Protein AF-A0A1E3ARM6-F1 (afdb_monomer_lite)

Sequence (115 aa):
MEEREAFWKAIEKLVRDSNIVIDRPKGTAHPRFPDFIYKIDYGYLENTSSMDQGGIDVWVGTDSRKQIDAIMCIVDLMKRDSEIKILIGCTEEEKEIVCQTHNETEYMKGILIRR

pLDDT: mean 96.45, std 3.4, range [69.88, 98.69]

Organism: NCBI:txid1432052

Foldseek 3Di:
DVVVVVVQVVVVVQQVVFDWDFPQQAQAADPVGRVDGRNFTKTFTPPDQWPVRDGAIETEADAPVQDFFKKKWKQFQVVRDIHIYTYTRHDPVRLVVVQCVQPVDPGMHIDIDGD

Radius of gyration: 13.74 Å; chains: 1; bounding box: 34×33×34 Å

Secondary structure (DSSP, 8-state):
-HHHHHHHHHHHHHHHTS-EEEEE-TTPEETTEEEEE-SSEEEEETT---TTSSPEEEEE-S-TT----EEEEEEETTTTEEEEEEEES--HHHHHHHHHHTTSSSSEEEEEEE-

InterPro domains:
  IPR036649 Inorganic pyrophosphatase superfamily [SSF50324] (17-65)

Structure (mmCIF, N/CA/C/O backbone):
data_AF-A0A1E3ARM6-F1
#
_entry.id   AF-A0A1E3ARM6-F1
#
loop_
_atom_site.group_PDB
_atom_site.id
_atom_site.type_symbol
_atom_site.label_atom_id
_atom_site.label_alt_id
_atom_site.label_comp_id
_atom_site.label_asym_id
_atom_site.label_entity_id
_atom_site.label_seq_id
_atom_site.pdbx_PDB_ins_code
_atom_site.Cartn_x
_atom_site.Cartn_y
_atom_site.Cartn_z
_atom_site.occupancy
_atom_site.B_iso_or_equiv
_atom_site.auth_seq_id
_atom_site.auth_comp_id
_atom_site.auth_asym_id
_atom_site.auth_atom_id
_atom_site.pdbx_PDB_model_num
ATOM 1 N N . MET A 1 1 ? 0.844 17.095 16.887 1.00 69.88 1 MET A N 1
ATOM 2 C CA . MET A 1 1 ? -0.049 15.981 17.302 1.00 69.88 1 MET A CA 1
ATOM 3 C C . MET A 1 1 ? -1.407 16.085 16.629 1.00 69.88 1 MET A C 1
ATOM 5 O O . MET A 1 1 ? -1.847 15.094 16.069 1.00 69.88 1 MET A O 1
ATOM 9 N N . GLU A 1 2 ? -2.030 17.264 16.625 1.00 90.19 2 GLU A N 1
ATOM 10 C CA . GLU A 1 2 ? -3.306 17.506 15.936 1.00 90.19 2 GLU A CA 1
ATOM 11 C C . GLU A 1 2 ? -3.237 17.250 14.420 1.00 90.19 2 GLU A C 1
ATOM 13 O O . GLU A 1 2 ? -4.078 16.539 13.885 1.00 90.19 2 GLU A O 1
ATOM 18 N N . GLU A 1 3 ? -2.177 17.711 13.750 1.00 94.12 3 GLU A N 1
ATOM 19 C CA . GLU A 1 3 ? -1.969 17.504 12.305 1.00 94.12 3 GLU A CA 1
ATOM 20 C C . GLU A 1 3 ? -1.853 16.022 11.922 1.00 94.12 3 GLU A C 1
ATOM 22 O O . GLU A 1 3 ? -2.433 15.593 10.928 1.00 94.12 3 GLU A O 1
ATOM 27 N N . ARG A 1 4 ? -1.148 15.216 12.735 1.00 95.56 4 ARG A N 1
ATOM 28 C CA . ARG A 1 4 ? -1.017 13.766 12.508 1.00 95.56 4 ARG A CA 1
ATOM 29 C C . ARG A 1 4 ? -2.378 13.086 12.596 1.00 95.56 4 ARG A C 1
ATOM 31 O O . ARG A 1 4 ? -2.725 12.288 11.737 1.00 95.56 4 ARG A O 1
ATOM 38 N N . GLU A 1 5 ? -3.159 13.419 13.616 1.00 96.19 5 GLU A N 1
ATOM 39 C CA . GLU A 1 5 ? -4.499 12.861 13.785 1.00 96.19 5 GLU A CA 1
ATOM 40 C C . GLU A 1 5 ? -5.454 13.311 12.667 1.00 96.19 5 GLU A C 1
ATOM 42 O O . GLU A 1 5 ? -6.231 12.506 12.156 1.00 96.19 5 GLU A O 1
ATOM 47 N N . ALA A 1 6 ? -5.373 14.575 12.241 1.00 97.94 6 ALA A N 1
ATOM 48 C CA . ALA A 1 6 ? -6.142 15.090 11.112 1.00 97.94 6 ALA A CA 1
ATOM 49 C C . ALA A 1 6 ? -5.788 14.376 9.795 1.00 97.94 6 ALA A C 1
ATOM 51 O O . ALA A 1 6 ? -6.690 14.039 9.029 1.00 97.94 6 ALA A O 1
ATOM 52 N N . PHE A 1 7 ? -4.503 14.088 9.563 1.00 97.50 7 PHE A N 1
ATOM 53 C CA . PHE A 1 7 ? -4.032 13.323 8.407 1.00 97.50 7 PHE A CA 1
ATOM 54 C C . PHE A 1 7 ? -4.654 11.921 8.355 1.00 97.50 7 PHE A C 1
ATOM 56 O O . PHE A 1 7 ? -5.261 11.554 7.349 1.00 97.50 7 PHE A O 1
ATOM 63 N N . TRP A 1 8 ? -4.588 11.158 9.451 1.00 97.81 8 TRP A N 1
ATOM 64 C CA . TRP A 1 8 ? -5.170 9.811 9.489 1.00 97.81 8 TRP A CA 1
ATOM 65 C C . TRP A 1 8 ? -6.691 9.825 9.339 1.00 97.81 8 TRP A C 1
ATOM 67 O O . TRP A 1 8 ? -7.229 9.034 8.568 1.00 97.81 8 TRP A O 1
ATOM 77 N N . LYS A 1 9 ? -7.387 10.779 9.970 1.00 97.69 9 LYS A N 1
ATOM 78 C CA . LYS A 1 9 ? -8.836 10.965 9.773 1.00 97.69 9 LYS A CA 1
ATOM 79 C C . LYS A 1 9 ? -9.202 11.278 8.321 1.00 97.69 9 LYS A C 1
ATOM 81 O O . LYS A 1 9 ? -10.262 10.855 7.857 1.00 97.69 9 LYS A O 1
ATOM 86 N N . ALA A 1 10 ? -8.358 12.020 7.603 1.00 98.06 10 ALA A N 1
ATOM 87 C CA . ALA A 1 10 ? -8.571 12.300 6.187 1.00 98.06 10 ALA A CA 1
ATOM 88 C C . ALA A 1 10 ? -8.437 11.028 5.334 1.00 98.06 10 ALA A C 1
ATOM 90 O O . ALA A 1 10 ? -9.300 10.784 4.494 1.00 98.06 10 ALA A O 1
ATOM 91 N N . ILE A 1 11 ? -7.428 10.186 5.596 1.00 97.94 11 ILE A N 1
ATOM 92 C CA . ILE A 1 11 ? -7.273 8.882 4.927 1.00 97.94 11 ILE A CA 1
ATOM 93 C C . ILE A 1 11 ? -8.468 7.972 5.226 1.00 97.94 11 ILE A C 1
ATOM 95 O O . ILE A 1 11 ? -9.055 7.405 4.307 1.00 97.94 11 ILE A O 1
ATOM 99 N N . GLU A 1 12 ? -8.867 7.856 6.494 1.00 97.94 12 GLU A N 1
ATOM 100 C CA . GLU A 1 12 ? -10.023 7.047 6.898 1.00 97.94 12 GLU A CA 1
ATOM 101 C C . GLU A 1 12 ? -11.302 7.500 6.188 1.00 97.94 12 GLU A C 1
ATOM 103 O O . GLU A 1 12 ? -12.066 6.672 5.692 1.00 97.94 12 GLU A O 1
ATOM 108 N N . LYS A 1 13 ? -11.5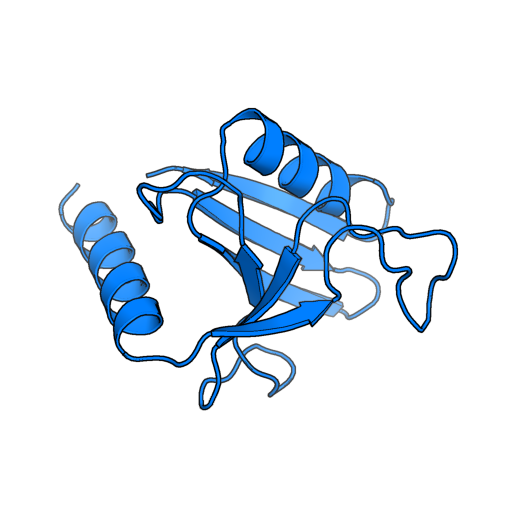35 8.818 6.107 1.00 98.06 13 LYS A N 1
ATOM 109 C CA . LYS A 1 13 ? -12.672 9.376 5.371 1.00 98.06 13 LYS A CA 1
ATOM 110 C C . LYS A 1 13 ? -12.587 9.052 3.881 1.00 98.06 13 LYS A C 1
ATOM 112 O O . LYS A 1 13 ? -13.597 8.648 3.319 1.00 98.06 13 LYS A O 1
ATOM 117 N N . LEU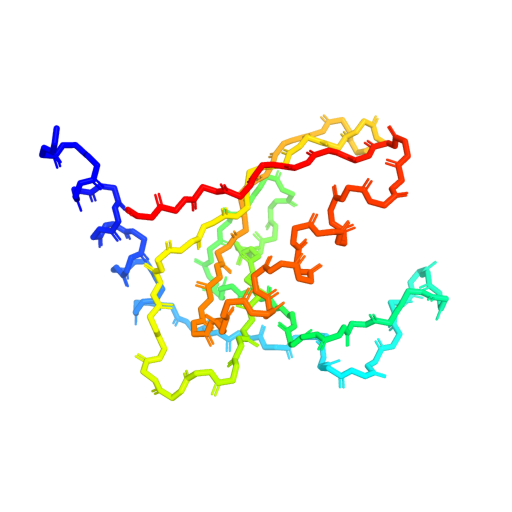 A 1 14 ? -11.416 9.209 3.267 1.00 98.06 14 LEU A N 1
ATOM 118 C CA . LEU A 1 14 ? -11.210 8.924 1.849 1.00 98.06 14 LEU A CA 1
ATOM 119 C C . LEU A 1 14 ? -11.516 7.459 1.520 1.00 98.06 14 LEU A C 1
ATOM 121 O O . LEU A 1 14 ? -12.275 7.195 0.595 1.00 98.06 14 LEU A O 1
ATOM 125 N N . VAL A 1 15 ? -10.986 6.517 2.306 1.00 97.94 15 VAL A N 1
ATOM 126 C CA . VAL A 1 15 ? -11.242 5.080 2.118 1.00 97.94 15 VAL A CA 1
ATOM 127 C C . VAL A 1 15 ? -12.713 4.746 2.354 1.00 97.94 15 VAL A C 1
ATOM 129 O O . VAL A 1 15 ? -13.303 4.033 1.552 1.00 97.94 15 VAL A O 1
ATOM 132 N N . ARG A 1 16 ? -13.327 5.272 3.423 1.00 97.31 16 ARG A N 1
ATOM 133 C CA . ARG A 1 16 ? -14.744 5.021 3.734 1.00 97.31 16 ARG A CA 1
ATOM 134 C C . ARG A 1 16 ? -15.684 5.512 2.634 1.00 97.31 16 ARG A C 1
ATOM 136 O O . ARG A 1 16 ? -16.712 4.888 2.398 1.00 97.31 16 ARG A O 1
ATOM 143 N N . ASP A 1 17 ? -15.350 6.635 2.009 1.00 97.69 17 ASP A N 1
ATOM 144 C CA . ASP A 1 17 ? -16.181 7.264 0.986 1.00 97.69 17 ASP A CA 1
ATOM 145 C C . ASP A 1 17 ? -15.869 6.722 -0.433 1.00 97.69 17 ASP A C 1
ATOM 147 O O . ASP A 1 17 ? -16.432 7.216 -1.409 1.00 97.69 17 ASP A O 1
ATOM 151 N N . SER A 1 18 ? -15.000 5.708 -0.554 1.00 97.88 18 SER A N 1
ATOM 152 C CA . SER A 1 18 ? -14.583 5.097 -1.825 1.00 97.88 18 SER A CA 1
ATOM 153 C C . SER A 1 18 ? -14.969 3.617 -1.912 1.00 97.88 18 SER A C 1
ATOM 155 O O . SER A 1 18 ? -15.011 2.908 -0.907 1.00 97.88 18 SER A O 1
ATOM 157 N N . ASN A 1 19 ? -15.171 3.113 -3.133 1.00 98.00 19 ASN A N 1
ATOM 158 C CA . ASN A 1 19 ? -15.244 1.671 -3.373 1.00 98.00 19 ASN A CA 1
ATOM 159 C C . ASN A 1 19 ? -13.827 1.096 -3.468 1.00 98.00 19 ASN A C 1
ATOM 161 O O . ASN A 1 19 ? -12.993 1.619 -4.206 1.00 98.00 19 ASN A O 1
ATOM 165 N N . ILE A 1 20 ? -13.564 -0.001 -2.760 1.00 98.19 20 ILE A N 1
ATOM 166 C CA . ILE A 1 20 ? -12.298 -0.735 -2.859 1.00 98.19 20 ILE A CA 1
ATOM 167 C C . ILE A 1 20 ? -12.437 -1.795 -3.953 1.00 98.19 20 ILE A C 1
ATOM 169 O O . ILE A 1 20 ? -13.291 -2.677 -3.852 1.00 98.19 20 ILE A O 1
ATOM 173 N N . VAL A 1 21 ? -11.577 -1.738 -4.968 1.00 98.44 21 VAL A N 1
ATOM 174 C CA . VAL A 1 21 ? -11.527 -2.723 -6.055 1.00 98.44 21 VAL A CA 1
ATOM 175 C C . VAL A 1 21 ? -10.243 -3.532 -5.929 1.00 98.44 21 VAL A C 1
ATOM 177 O O . VAL A 1 21 ? -9.157 -2.974 -6.040 1.00 98.44 21 VAL A O 1
ATOM 180 N N . ILE A 1 22 ? -10.360 -4.846 -5.714 1.00 98.44 22 ILE A N 1
ATOM 181 C CA . ILE A 1 22 ? -9.218 -5.772 -5.720 1.00 98.44 22 ILE A CA 1
ATOM 182 C C . ILE A 1 22 ? -9.000 -6.268 -7.146 1.00 98.44 22 ILE A C 1
ATOM 184 O O . ILE A 1 22 ? -9.792 -7.063 -7.652 1.00 98.44 22 ILE A O 1
ATOM 188 N N . ASP A 1 23 ? -7.930 -5.818 -7.795 1.00 96.00 23 ASP A N 1
ATOM 189 C CA . ASP A 1 23 ? -7.592 -6.225 -9.162 1.00 96.00 23 ASP A CA 1
ATOM 190 C C . ASP A 1 23 ? -6.408 -7.205 -9.217 1.00 96.00 23 ASP A C 1
ATOM 192 O O . ASP A 1 23 ? -6.174 -7.846 -10.248 1.00 96.00 23 ASP A O 1
ATOM 196 N N . ARG A 1 24 ? -5.684 -7.374 -8.106 1.00 97.94 24 ARG A N 1
ATOM 197 C CA . ARG A 1 24 ? -4.596 -8.344 -7.939 1.00 97.94 24 ARG A CA 1
ATOM 198 C C . ARG A 1 24 ? -4.816 -9.148 -6.654 1.00 97.94 24 ARG A C 1
ATOM 200 O O . ARG A 1 24 ? -4.265 -8.815 -5.603 1.00 97.94 24 ARG A O 1
ATOM 207 N N . PRO A 1 25 ? -5.640 -10.209 -6.718 1.00 98.25 25 PRO A N 1
ATOM 208 C CA . PRO A 1 25 ? -5.877 -11.075 -5.573 1.00 98.25 25 PRO A CA 1
ATOM 209 C C . PRO A 1 25 ? -4.593 -11.742 -5.074 1.00 98.25 25 PRO A C 1
ATOM 211 O O . PRO A 1 25 ? -3.686 -12.064 -5.851 1.00 98.25 25 PRO A O 1
ATOM 214 N N . LYS A 1 26 ? -4.544 -12.025 -3.777 1.00 98.31 26 LYS A N 1
ATOM 215 C CA . LYS A 1 26 ? -3.475 -12.782 -3.135 1.00 98.31 26 LYS A CA 1
ATOM 216 C C . LYS A 1 26 ? -3.253 -14.119 -3.846 1.00 98.31 26 LYS A C 1
ATOM 218 O O . LYS A 1 26 ? -4.186 -14.867 -4.129 1.00 98.31 26 LYS A O 1
ATOM 223 N N . GLY A 1 27 ? -1.988 -14.433 -4.097 1.00 98.00 27 GLY A N 1
ATOM 224 C CA . GLY A 1 27 ? -1.542 -15.632 -4.802 1.00 98.00 27 GLY A CA 1
ATOM 225 C C . GLY A 1 27 ? -1.505 -15.493 -6.323 1.00 98.00 27 GLY A C 1
ATOM 226 O O . GLY A 1 27 ? -1.055 -16.422 -6.990 1.00 98.00 27 GLY A O 1
ATOM 227 N N . THR A 1 28 ? -1.935 -14.360 -6.886 1.00 98.25 28 THR A N 1
ATOM 228 C CA . THR A 1 28 ?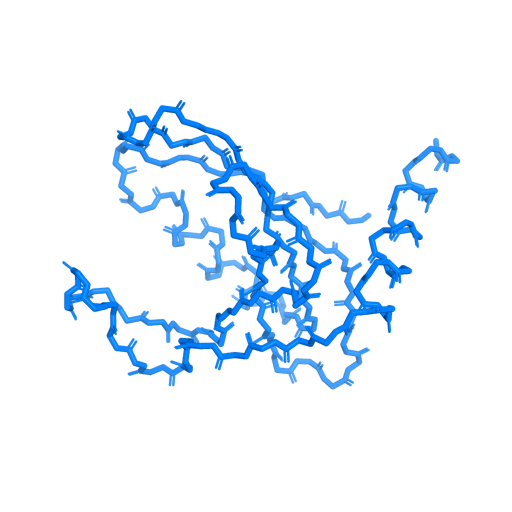 -1.825 -14.109 -8.329 1.00 98.25 28 THR A CA 1
ATOM 229 C C . THR A 1 28 ? -0.470 -13.508 -8.701 1.00 98.25 28 THR A C 1
ATOM 231 O O . THR A 1 28 ? 0.175 -12.830 -7.898 1.00 98.25 28 THR A O 1
ATOM 234 N N . ALA A 1 29 ? -0.024 -13.785 -9.926 1.00 97.62 29 ALA A N 1
ATOM 235 C CA . ALA A 1 29 ? 1.206 -13.233 -10.479 1.00 97.62 29 ALA A CA 1
ATOM 236 C C . ALA A 1 29 ? 0.974 -11.843 -11.088 1.00 97.62 29 ALA A C 1
ATOM 238 O O . ALA A 1 29 ? -0.091 -11.569 -11.650 1.00 97.62 29 ALA A O 1
ATOM 239 N N . HIS A 1 30 ? 1.983 -10.974 -11.036 1.00 95.44 30 HIS A N 1
ATOM 240 C CA . HIS A 1 30 ? 1.920 -9.681 -11.706 1.00 95.44 30 HIS A CA 1
ATOM 241 C C . HIS A 1 30 ? 1.902 -9.865 -13.236 1.00 95.44 30 HIS A C 1
ATOM 243 O O . HIS A 1 30 ? 2.772 -10.546 -13.782 1.00 95.44 30 HIS A O 1
ATOM 249 N N . PRO A 1 31 ? 0.994 -9.199 -13.978 1.00 92.81 31 PRO A N 1
ATOM 250 C CA . PRO A 1 31 ? 0.799 -9.442 -15.414 1.00 92.81 31 PRO A CA 1
ATOM 251 C C . PRO A 1 31 ? 2.044 -9.159 -16.269 1.00 92.81 31 PRO A C 1
ATOM 253 O O . PRO A 1 31 ? 2.240 -9.774 -17.311 1.00 92.81 31 PRO A O 1
ATOM 256 N N . ARG A 1 32 ? 2.895 -8.224 -15.829 1.00 91.56 32 ARG A N 1
ATOM 257 C CA . ARG A 1 32 ? 4.173 -7.886 -16.489 1.00 91.56 32 ARG A CA 1
ATOM 258 C C . ARG A 1 32 ? 5.404 -8.543 -15.862 1.00 91.56 32 ARG A C 1
ATOM 260 O O . ARG A 1 32 ? 6.459 -8.525 -16.483 1.00 91.56 32 ARG A O 1
ATOM 267 N N . PHE A 1 33 ? 5.281 -9.078 -14.647 1.00 90.44 33 PHE A N 1
ATOM 268 C CA . PHE A 1 33 ? 6.396 -9.635 -13.874 1.00 90.44 33 PHE A CA 1
ATOM 269 C C . PHE A 1 33 ? 5.941 -10.968 -13.264 1.00 90.44 33 PHE A C 1
ATOM 271 O O . PHE A 1 33 ? 5.581 -11.002 -12.092 1.00 90.44 33 PHE A O 1
ATOM 278 N N . PRO A 1 34 ? 5.893 -12.057 -14.049 1.00 93.38 34 PRO A N 1
ATOM 279 C CA . PRO A 1 34 ? 5.270 -13.311 -13.616 1.00 93.38 34 PRO A CA 1
ATOM 280 C C . PRO A 1 34 ? 5.884 -13.933 -12.353 1.00 93.38 34 PRO A C 1
ATOM 282 O O . PRO A 1 34 ? 5.191 -14.638 -11.627 1.00 93.38 34 PRO A O 1
ATOM 285 N N . ASP A 1 35 ? 7.156 -13.639 -12.071 1.00 94.44 35 ASP A N 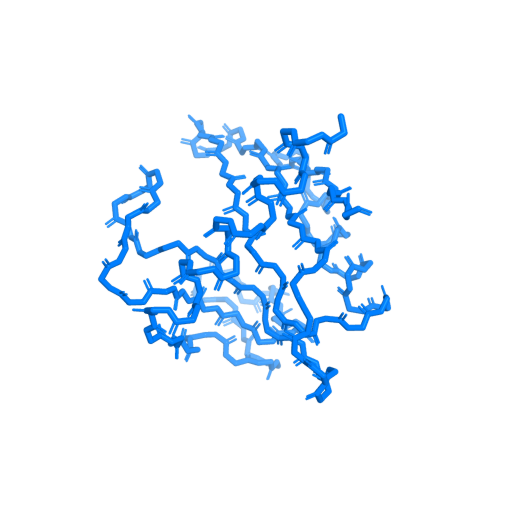1
ATOM 286 C CA . ASP A 1 35 ? 7.853 -14.105 -10.866 1.00 94.44 35 ASP A CA 1
ATOM 287 C C . ASP A 1 35 ? 7.428 -13.348 -9.595 1.00 94.44 35 ASP A C 1
ATOM 289 O O . ASP A 1 35 ? 7.658 -13.810 -8.477 1.00 94.44 35 ASP A O 1
ATOM 293 N N . PHE A 1 36 ? 6.787 -12.186 -9.746 1.00 95.19 36 PHE A N 1
ATOM 294 C CA . PHE A 1 36 ? 6.221 -11.436 -8.635 1.00 95.19 36 PHE A CA 1
ATOM 295 C C . PHE A 1 36 ? 4.835 -11.976 -8.294 1.00 95.19 36 PHE A C 1
ATOM 297 O O . PHE A 1 36 ? 3.890 -11.828 -9.072 1.00 95.19 36 PHE A O 1
ATOM 304 N N . ILE A 1 37 ? 4.703 -12.547 -7.099 1.00 97.25 37 ILE A N 1
ATOM 305 C CA . ILE A 1 37 ? 3.434 -13.049 -6.573 1.00 97.25 37 ILE A CA 1
ATOM 306 C C . ILE A 1 37 ? 2.919 -12.105 -5.491 1.00 97.25 37 ILE A C 1
ATOM 308 O O . ILE A 1 37 ? 3.605 -11.841 -4.502 1.00 97.25 37 ILE A O 1
ATOM 312 N N . TYR A 1 38 ? 1.676 -11.652 -5.638 1.00 98.00 38 TYR A N 1
ATOM 313 C CA . TYR A 1 38 ? 1.006 -10.842 -4.627 1.00 98.00 38 TYR A CA 1
ATOM 314 C C . TYR A 1 38 ? 0.757 -11.673 -3.365 1.00 98.00 38 TYR A C 1
ATOM 316 O O . TYR A 1 38 ? -0.091 -12.562 -3.337 1.00 98.00 38 TYR A O 1
ATOM 324 N N . LYS A 1 39 ? 1.504 -11.400 -2.291 1.00 98.00 39 LYS A N 1
ATOM 325 C CA . LYS A 1 39 ? 1.354 -12.107 -1.003 1.00 98.00 39 LYS A CA 1
ATOM 326 C C . LYS A 1 39 ? 0.142 -11.627 -0.192 1.00 98.00 39 LYS A C 1
ATOM 328 O O . LYS A 1 39 ? -0.262 -12.300 0.759 1.00 98.00 39 LYS A O 1
ATOM 333 N N . ILE A 1 40 ? -0.422 -10.483 -0.571 1.00 98.50 40 ILE A N 1
ATOM 334 C CA . ILE A 1 40 ? -1.553 -9.779 0.048 1.00 98.50 40 ILE A CA 1
ATOM 335 C C . ILE A 1 40 ? -2.432 -9.251 -1.093 1.00 98.50 40 ILE A C 1
ATOM 337 O O . ILE A 1 40 ? -1.904 -8.993 -2.177 1.00 98.50 40 ILE A O 1
ATOM 341 N N . ASP A 1 41 ? -3.742 -9.118 -0.868 1.00 98.69 41 ASP A N 1
ATOM 342 C CA . ASP A 1 41 ? -4.641 -8.533 -1.865 1.00 98.69 41 ASP A CA 1
ATOM 343 C C . ASP A 1 41 ? -4.209 -7.097 -2.178 1.00 98.69 41 ASP A C 1
ATOM 345 O O . ASP A 1 41 ? -3.965 -6.289 -1.276 1.00 98.69 41 ASP A O 1
ATOM 349 N N . TYR A 1 42 ? -4.125 -6.788 -3.465 1.00 98.56 42 TYR A N 1
ATOM 350 C CA . TYR A 1 42 ? -3.762 -5.473 -3.963 1.00 98.56 42 TYR A CA 1
ATOM 351 C C . TYR A 1 42 ? -4.836 -4.948 -4.908 1.00 98.56 42 TYR A C 1
ATOM 353 O O . TYR A 1 42 ? -5.483 -5.705 -5.641 1.00 98.56 42 TYR A O 1
ATOM 361 N N . GLY A 1 43 ? -5.042 -3.640 -4.853 1.00 98.19 43 GLY A N 1
ATOM 362 C CA . GLY A 1 43 ? -6.097 -2.979 -5.590 1.00 98.19 43 GLY A CA 1
ATOM 363 C C . GLY A 1 43 ? -6.009 -1.469 -5.490 1.00 98.19 43 GLY A C 1
ATOM 364 O O . GLY A 1 43 ? -4.961 -0.917 -5.162 1.00 98.19 43 GLY A O 1
ATOM 365 N N . TYR A 1 44 ? -7.137 -0.806 -5.724 1.00 98.56 44 TYR A N 1
ATOM 366 C CA . TYR A 1 44 ? -7.228 0.650 -5.705 1.00 98.56 44 TYR A CA 1
ATOM 367 C C . TYR A 1 44 ? -8.586 1.147 -5.192 1.00 98.56 44 TYR A C 1
ATOM 369 O O . TYR A 1 44 ? -9.568 0.400 -5.123 1.00 98.56 44 TYR A O 1
ATOM 377 N N . LEU A 1 45 ? -8.642 2.432 -4.836 1.00 98.50 45 LEU A N 1
ATOM 378 C CA . LEU A 1 45 ? -9.883 3.152 -4.546 1.00 98.50 45 LEU A CA 1
ATOM 379 C C . LEU A 1 45 ? -10.500 3.691 -5.846 1.00 98.50 45 LEU A C 1
ATOM 381 O O . LEU A 1 45 ? -9.896 4.509 -6.544 1.00 98.50 45 LEU A O 1
ATOM 385 N N . GLU A 1 46 ? -11.710 3.254 -6.184 1.00 97.62 46 GLU A N 1
ATOM 386 C CA . GLU A 1 46 ? -12.434 3.712 -7.374 1.00 97.62 46 GLU A CA 1
ATOM 387 C C . GLU A 1 46 ? -12.797 5.205 -7.278 1.00 97.62 46 GLU A C 1
ATOM 389 O O . GLU A 1 46 ? -13.091 5.710 -6.197 1.00 97.62 46 GLU A O 1
ATOM 394 N N . ASN A 1 47 ? -12.821 5.910 -8.417 1.00 95.69 47 ASN A N 1
ATOM 395 C CA . ASN A 1 47 ? -13.111 7.351 -8.506 1.00 95.69 47 ASN A CA 1
ATOM 396 C C . ASN A 1 47 ? -12.143 8.249 -7.710 1.00 95.69 47 ASN A C 1
ATOM 398 O O . ASN A 1 47 ? -12.503 9.349 -7.289 1.00 95.69 47 ASN A O 1
ATOM 402 N N . THR A 1 48 ? -10.901 7.800 -7.534 1.00 97.31 48 THR A N 1
ATOM 403 C CA . THR A 1 48 ? -9.795 8.599 -6.992 1.00 97.31 48 THR A CA 1
ATOM 404 C C . THR A 1 48 ? -8.678 8.734 -8.032 1.00 97.31 48 THR A C 1
ATOM 406 O O . THR A 1 48 ? -8.748 8.111 -9.090 1.00 97.31 48 THR A O 1
ATOM 409 N N . SER A 1 49 ? -7.668 9.563 -7.754 1.00 95.56 49 SER A N 1
ATOM 410 C CA . SER A 1 49 ? -6.497 9.728 -8.623 1.00 95.56 49 SER A CA 1
ATOM 411 C C . SER A 1 49 ? -5.208 9.633 -7.809 1.00 95.56 49 SER A C 1
ATOM 413 O O . SER A 1 49 ? -5.041 10.378 -6.842 1.00 95.56 49 SER A O 1
ATOM 415 N N . SER A 1 50 ? -4.293 8.766 -8.236 1.00 93.12 50 SER A N 1
ATOM 416 C CA . SER A 1 50 ? -2.883 8.735 -7.848 1.00 93.12 50 SER A CA 1
ATOM 417 C C . SER A 1 50 ? -2.033 9.503 -8.873 1.00 93.12 50 SER A C 1
ATOM 419 O O . SER A 1 50 ? -2.559 10.174 -9.770 1.00 93.12 50 SER A O 1
ATOM 421 N N . MET A 1 51 ? -0.709 9.435 -8.730 1.00 89.38 51 MET A N 1
ATOM 422 C CA . MET A 1 51 ? 0.258 10.137 -9.578 1.00 89.38 51 MET A CA 1
ATOM 423 C C . MET A 1 51 ? 0.216 9.687 -11.046 1.00 89.38 51 MET A C 1
ATOM 425 O O . MET A 1 51 ? 0.481 10.486 -11.944 1.00 89.38 51 MET A O 1
ATOM 429 N N . ASP A 1 52 ? -0.160 8.435 -11.295 1.00 88.06 52 ASP A N 1
ATOM 430 C CA . ASP A 1 52 ? -0.285 7.841 -12.628 1.00 88.06 52 ASP A CA 1
ATOM 431 C C . ASP A 1 52 ? -1.667 8.058 -13.278 1.00 88.06 52 ASP A C 1
ATOM 433 O O . ASP A 1 52 ? -1.931 7.514 -14.350 1.00 88.06 52 ASP A O 1
ATOM 437 N N . GLN A 1 53 ? -2.529 8.878 -12.660 1.00 91.19 53 GLN A N 1
ATOM 438 C CA . GLN A 1 53 ? -3.938 9.098 -13.031 1.00 91.19 53 GLN A CA 1
ATOM 439 C C . GLN A 1 53 ? -4.852 7.871 -12.829 1.00 91.19 53 GLN A C 1
ATOM 441 O O . GLN A 1 53 ? -6.036 7.938 -13.161 1.00 91.19 53 GLN A O 1
ATOM 446 N N . GLY A 1 54 ? -4.334 6.768 -12.278 1.00 93.19 54 GLY A N 1
ATOM 447 C CA . GLY A 1 54 ? -5.113 5.625 -11.804 1.00 93.19 54 GLY A CA 1
ATOM 448 C C . GLY A 1 54 ? -5.722 5.876 -10.423 1.00 93.19 54 GLY A C 1
ATOM 449 O O . GLY A 1 54 ? -5.533 6.937 -9.837 1.00 93.19 54 GLY A O 1
ATOM 450 N N . GLY A 1 55 ? -6.467 4.910 -9.882 1.00 97.06 55 GLY A N 1
ATOM 451 C CA . GLY A 1 55 ? -6.979 5.005 -8.510 1.00 97.06 55 GLY A CA 1
ATOM 452 C C . GLY A 1 55 ? -5.857 4.941 -7.469 1.00 97.06 55 GLY A C 1
ATOM 453 O O . GLY A 1 55 ? -4.798 4.382 -7.726 1.00 97.06 55 GLY A O 1
ATOM 454 N N . ILE A 1 56 ? -6.090 5.491 -6.275 1.00 98.12 56 ILE A N 1
ATOM 455 C CA . ILE A 1 56 ? -5.134 5.412 -5.163 1.00 98.12 56 ILE A CA 1
ATOM 456 C C . ILE A 1 56 ? -4.962 3.953 -4.753 1.00 98.12 56 ILE A C 1
ATOM 458 O O . ILE A 1 56 ? -5.930 3.292 -4.373 1.00 98.12 56 ILE A O 1
ATOM 462 N N . ASP A 1 57 ? -3.723 3.484 -4.806 1.00 98.25 57 ASP A N 1
ATOM 463 C CA . ASP A 1 57 ? -3.362 2.102 -4.536 1.00 98.25 57 ASP A CA 1
ATOM 464 C C . ASP A 1 57 ? -3.544 1.705 -3.068 1.00 98.25 57 ASP A C 1
ATOM 466 O O . ASP A 1 57 ? -3.214 2.448 -2.131 1.00 98.25 57 ASP A O 1
ATOM 470 N N . VAL A 1 58 ? -4.012 0.473 -2.869 1.00 98.62 58 VAL A N 1
ATOM 471 C CA . VAL A 1 58 ? -4.243 -0.110 -1.550 1.00 98.62 58 VAL A CA 1
ATOM 472 C C . VAL A 1 58 ? -3.717 -1.539 -1.447 1.00 98.62 58 VAL A C 1
ATOM 474 O O . VAL A 1 58 ? -3.829 -2.342 -2.373 1.00 98.62 58 VAL A O 1
ATOM 477 N N . TRP A 1 59 ? -3.199 -1.870 -0.268 1.00 98.69 59 TRP A N 1
ATOM 478 C CA . TRP A 1 59 ? -2.995 -3.244 0.184 1.00 98.69 59 TRP A CA 1
ATOM 479 C C . TRP A 1 59 ? -4.098 -3.593 1.175 1.00 98.69 59 TRP A C 1
ATOM 481 O O . TRP A 1 59 ? -4.316 -2.853 2.137 1.00 98.69 59 TRP A O 1
ATOM 491 N N . VAL A 1 60 ? -4.788 -4.710 0.961 1.00 98.62 60 VAL A N 1
ATOM 492 C CA . VAL A 1 60 ? -5.905 -5.135 1.810 1.00 98.62 60 VAL A CA 1
ATOM 493 C C . VAL A 1 60 ? -5.532 -6.411 2.545 1.00 98.62 60 VAL A C 1
ATOM 495 O O . VAL A 1 60 ? -5.380 -7.476 1.953 1.00 98.62 60 VAL A O 1
ATOM 498 N N . GLY A 1 61 ? -5.376 -6.290 3.858 1.00 98.25 61 GLY A N 1
ATOM 499 C CA . GLY A 1 61 ? -4.993 -7.397 4.717 1.00 98.25 61 GLY A CA 1
ATOM 500 C C . GLY A 1 61 ? -6.166 -8.136 5.348 1.00 98.25 61 GLY A C 1
ATOM 501 O O . GLY A 1 61 ? -7.355 -7.866 5.101 1.00 98.25 61 GLY A O 1
ATOM 502 N N . THR A 1 62 ? -5.803 -9.094 6.192 1.00 97.81 62 THR A N 1
ATOM 503 C CA . THR A 1 62 ? -6.726 -10.072 6.774 1.00 97.81 62 THR A CA 1
ATOM 504 C C . THR A 1 62 ? -7.288 -9.681 8.143 1.00 97.81 62 THR A C 1
ATOM 506 O O . THR A 1 62 ? -8.209 -10.345 8.620 1.00 97.81 62 THR A O 1
ATOM 509 N N . ASP A 1 63 ? -6.828 -8.588 8.763 1.00 97.25 63 ASP A N 1
ATOM 510 C CA . ASP A 1 63 ? -7.375 -8.109 10.037 1.00 97.25 63 ASP A CA 1
ATOM 511 C C . ASP A 1 63 ? -8.838 -7.666 9.867 1.00 97.25 63 ASP A C 1
ATOM 513 O O . ASP A 1 63 ? -9.164 -6.709 9.152 1.00 97.25 63 ASP A O 1
ATOM 517 N N . SER A 1 64 ? -9.740 -8.349 10.576 1.00 93.00 64 SER A N 1
ATOM 518 C CA . SER A 1 64 ? -11.182 -8.093 10.550 1.00 93.00 64 SER A CA 1
ATOM 519 C C . SER A 1 64 ? -11.564 -6.703 11.056 1.00 93.00 64 SER A C 1
ATOM 521 O O . SER A 1 64 ? -12.650 -6.222 10.745 1.00 93.00 64 SER A O 1
ATOM 523 N N . ARG A 1 65 ? -10.695 -6.042 11.832 1.00 93.56 65 ARG A N 1
ATOM 524 C CA . ARG A 1 65 ? -10.923 -4.672 12.312 1.00 93.56 65 ARG A CA 1
ATOM 525 C C . ARG A 1 65 ? -10.790 -3.634 11.198 1.00 93.56 65 ARG A C 1
ATOM 527 O O . ARG A 1 65 ? -11.241 -2.510 11.394 1.00 93.56 65 ARG A O 1
ATOM 534 N N . LYS A 1 66 ? -10.162 -3.993 10.067 1.00 91.50 66 LYS A N 1
ATOM 535 C CA . LYS A 1 66 ? -9.946 -3.122 8.897 1.00 91.50 66 LYS A CA 1
ATOM 536 C C . LYS A 1 66 ? -9.344 -1.757 9.256 1.00 91.50 66 LYS A C 1
ATOM 538 O O . LYS A 1 66 ? -9.705 -0.734 8.683 1.00 91.50 66 LYS A O 1
ATOM 543 N N . GLN A 1 67 ? -8.416 -1.753 10.216 1.00 94.06 67 GLN A N 1
ATOM 544 C CA . GLN A 1 67 ? -7.733 -0.539 10.658 1.00 94.06 67 GLN A CA 1
ATOM 545 C C . GLN A 1 67 ? -6.845 0.027 9.549 1.00 94.06 67 GLN A C 1
ATOM 547 O O . GLN A 1 67 ? -6.213 -0.727 8.811 1.00 94.06 67 GLN A O 1
ATOM 552 N N . ILE A 1 68 ? -6.794 1.355 9.464 1.00 97.31 68 ILE A N 1
ATOM 553 C CA . ILE A 1 68 ? -5.890 2.089 8.579 1.00 97.31 68 ILE A CA 1
ATOM 554 C C . ILE A 1 68 ? -4.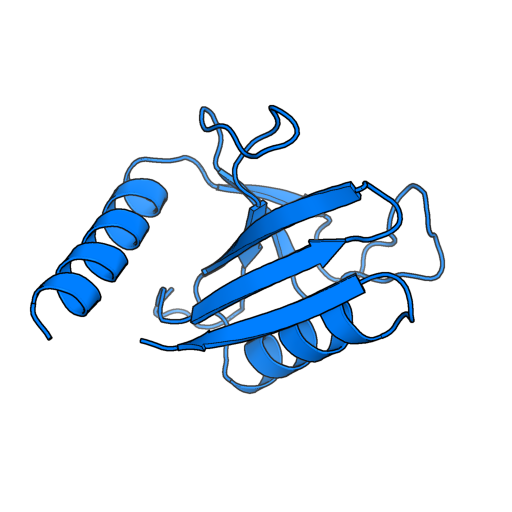906 2.835 9.473 1.00 97.31 68 ILE A C 1
ATOM 556 O O . ILE A 1 68 ? -5.136 3.968 9.894 1.00 97.31 68 ILE A O 1
ATOM 560 N N . ASP A 1 69 ? -3.837 2.144 9.842 1.00 96.38 69 ASP A N 1
ATOM 561 C CA . ASP A 1 69 ? -2.821 2.627 10.778 1.00 96.38 69 ASP A CA 1
ATOM 562 C C . ASP A 1 69 ? -1.417 2.648 10.161 1.00 96.38 69 ASP A C 1
ATOM 564 O O . ASP A 1 69 ? -0.434 2.928 10.851 1.00 96.38 69 ASP A O 1
ATOM 568 N N . ALA A 1 70 ? -1.327 2.356 8.861 1.00 98.31 70 ALA A N 1
ATOM 569 C CA . ALA A 1 70 ? -0.094 2.401 8.110 1.00 98.31 70 ALA A CA 1
ATOM 570 C C . ALA A 1 70 ? -0.314 2.827 6.653 1.00 98.31 70 ALA A C 1
ATOM 572 O O . ALA A 1 70 ? -1.326 2.510 6.025 1.00 98.31 70 ALA A O 1
ATOM 573 N N . ILE A 1 71 ? 0.684 3.515 6.107 1.00 98.62 71 ILE A N 1
ATOM 574 C CA . ILE A 1 71 ? 0.840 3.766 4.674 1.00 98.62 71 ILE A CA 1
ATOM 575 C C . ILE A 1 71 ? 2.271 3.429 4.257 1.00 98.62 71 ILE A C 1
ATOM 577 O O . ILE A 1 71 ? 3.206 3.554 5.053 1.00 98.62 71 ILE A O 1
ATOM 581 N N . MET A 1 72 ? 2.454 3.045 2.999 1.00 98.44 72 MET A N 1
ATOM 582 C CA . MET A 1 72 ? 3.769 3.046 2.362 1.00 98.44 72 MET A CA 1
ATOM 583 C C . MET A 1 72 ? 3.967 4.359 1.625 1.00 98.44 72 MET A C 1
ATOM 585 O O . MET A 1 72 ? 3.094 4.757 0.864 1.00 98.44 72 MET A O 1
ATOM 589 N N . CYS A 1 73 ? 5.113 5.003 1.818 1.00 98.06 73 CYS A N 1
ATOM 590 C CA . CYS A 1 73 ? 5.563 6.128 1.002 1.00 98.06 73 CYS A CA 1
ATOM 591 C C . CYS A 1 73 ? 6.778 5.674 0.194 1.00 98.06 73 CYS A C 1
ATOM 593 O O . CYS A 1 73 ? 7.744 5.178 0.778 1.00 98.06 73 CYS A O 1
ATOM 595 N N . ILE A 1 74 ? 6.704 5.770 -1.131 1.00 97.88 74 ILE A N 1
ATOM 596 C CA . ILE A 1 74 ? 7.605 5.090 -2.067 1.00 97.88 74 ILE A CA 1
ATOM 597 C C . ILE A 1 74 ? 8.211 6.097 -3.042 1.00 97.88 74 ILE A C 1
ATOM 599 O O . ILE A 1 74 ? 7.546 7.038 -3.470 1.00 97.88 74 ILE A O 1
ATOM 603 N N . VAL A 1 75 ? 9.465 5.855 -3.420 1.00 97.81 75 VAL A N 1
ATOM 604 C CA . VAL A 1 75 ? 10.140 6.482 -4.561 1.00 97.81 75 VAL A CA 1
ATOM 605 C C . VAL A 1 75 ? 10.533 5.382 -5.546 1.00 97.81 75 VAL A C 1
ATOM 607 O O . VAL A 1 75 ? 11.183 4.406 -5.155 1.00 97.81 75 VAL A O 1
ATOM 610 N N . ASP A 1 76 ? 10.153 5.542 -6.814 1.00 96.00 76 ASP A N 1
ATOM 611 C CA . ASP A 1 76 ? 10.454 4.604 -7.899 1.00 96.00 76 ASP A CA 1
ATOM 612 C C . ASP A 1 76 ? 11.342 5.287 -8.952 1.00 96.00 76 ASP A C 1
ATOM 614 O O . ASP A 1 76 ? 10.951 6.228 -9.650 1.00 96.00 76 ASP A O 1
ATOM 618 N N . LEU A 1 77 ? 12.579 4.807 -9.068 1.00 96.88 77 LEU A N 1
ATOM 619 C CA . LEU A 1 77 ? 13.589 5.345 -9.977 1.00 96.88 77 LEU A CA 1
ATOM 620 C C . LEU A 1 77 ? 13.343 4.954 -11.440 1.00 96.88 77 LEU A C 1
ATOM 622 O O . LEU A 1 77 ? 13.800 5.663 -12.338 1.00 96.88 77 LEU A O 1
ATOM 626 N N . MET A 1 78 ? 12.630 3.853 -11.692 1.00 92.81 78 MET A N 1
ATOM 627 C CA . MET A 1 78 ? 12.308 3.386 -13.044 1.00 92.81 78 MET A CA 1
ATOM 628 C C . MET A 1 78 ? 11.139 4.170 -13.628 1.00 92.81 78 MET A C 1
ATOM 630 O O . MET A 1 78 ? 11.204 4.604 -14.779 1.00 92.81 78 MET A O 1
ATOM 634 N N . LYS A 1 79 ? 10.089 4.391 -12.832 1.00 92.50 79 LYS A N 1
ATOM 635 C CA . LYS A 1 79 ? 8.950 5.236 -13.215 1.00 92.50 79 LYS A CA 1
ATOM 636 C C . LYS A 1 79 ? 9.261 6.729 -13.129 1.00 92.50 79 LYS A C 1
ATOM 638 O O . LYS A 1 79 ? 8.641 7.517 -13.839 1.00 92.50 79 LYS A O 1
ATOM 643 N N . ARG A 1 80 ? 10.269 7.101 -12.329 1.00 95.38 80 ARG A N 1
ATOM 644 C CA . ARG A 1 80 ? 10.643 8.489 -12.009 1.00 95.38 80 ARG A CA 1
ATOM 645 C C . ARG A 1 80 ? 9.512 9.233 -11.294 1.00 95.38 80 ARG A C 1
ATOM 647 O O . ARG A 1 80 ? 9.254 10.399 -11.594 1.00 95.38 80 ARG A O 1
ATOM 654 N N . ASP A 1 81 ? 8.861 8.554 -10.359 1.00 95.88 81 ASP A N 1
ATOM 655 C CA . ASP A 1 81 ? 7.720 9.059 -9.606 1.00 95.88 81 ASP A CA 1
ATOM 656 C C . ASP A 1 81 ? 7.828 8.729 -8.103 1.00 95.88 81 ASP A C 1
ATOM 658 O O . ASP A 1 81 ? 8.813 8.154 -7.620 1.00 95.88 81 ASP A O 1
ATOM 662 N N . SER A 1 82 ? 6.840 9.192 -7.342 1.00 95.81 82 SER A N 1
ATOM 663 C CA . SER A 1 82 ? 6.701 8.915 -5.914 1.00 95.81 82 SER A CA 1
ATOM 664 C C . SER A 1 82 ? 5.238 8.694 -5.572 1.00 95.81 82 SER A C 1
ATOM 666 O O . SER A 1 82 ? 4.379 9.411 -6.078 1.00 95.81 82 SER A O 1
ATOM 668 N N . GLU A 1 83 ? 4.942 7.774 -4.665 1.00 95.8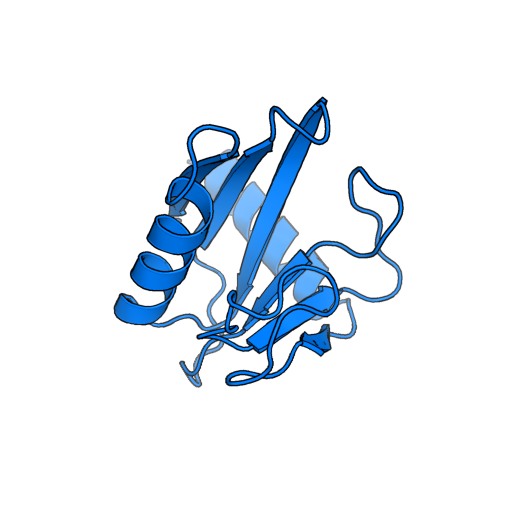1 83 GLU A N 1
ATOM 669 C CA . GLU A 1 83 ? 3.562 7.378 -4.400 1.00 95.81 83 GLU A CA 1
ATOM 670 C C . GLU A 1 83 ? 3.319 7.047 -2.928 1.00 95.81 83 GLU A C 1
ATOM 672 O O . GLU A 1 83 ? 4.222 6.598 -2.217 1.00 95.81 83 GLU A O 1
ATOM 677 N N . ILE A 1 84 ? 2.075 7.245 -2.482 1.00 96.44 84 ILE A N 1
ATOM 678 C CA . ILE A 1 84 ? 1.573 6.668 -1.237 1.00 96.44 84 ILE A CA 1
ATOM 679 C C . ILE A 1 84 ? 0.654 5.481 -1.537 1.00 96.44 84 ILE A C 1
ATOM 681 O O . ILE A 1 84 ? -0.181 5.557 -2.433 1.00 96.44 84 ILE A O 1
ATOM 685 N N . LYS A 1 85 ? 0.769 4.403 -0.759 1.00 98.19 85 LYS A N 1
ATOM 686 C CA . LYS A 1 85 ? -0.148 3.253 -0.813 1.00 98.19 85 LYS A CA 1
ATOM 687 C C . LYS A 1 85 ? -0.759 3.023 0.558 1.00 98.19 85 LYS A C 1
ATOM 689 O O . LYS A 1 85 ? -0.034 2.988 1.556 1.00 98.19 85 LYS A O 1
ATOM 694 N N . ILE A 1 86 ? -2.078 2.877 0.620 1.00 98.62 86 ILE A N 1
ATOM 695 C CA . ILE A 1 86 ? -2.809 2.751 1.888 1.00 98.62 86 ILE A CA 1
ATOM 696 C C . ILE A 1 86 ? -2.874 1.278 2.300 1.00 98.62 86 ILE A C 1
ATOM 698 O O . ILE A 1 86 ? -3.181 0.419 1.476 1.00 98.62 86 ILE A O 1
ATOM 702 N N . LEU A 1 87 ? -2.595 0.966 3.569 1.00 98.69 87 LEU A N 1
ATOM 703 C CA . LEU A 1 87 ? -2.742 -0.391 4.102 1.00 98.69 87 LEU A CA 1
ATOM 704 C C . LEU A 1 87 ? -4.053 -0.474 4.889 1.00 98.69 87 LEU A C 1
ATOM 706 O O . LEU A 1 87 ? -4.232 0.225 5.885 1.00 98.69 87 LEU A O 1
ATOM 710 N N . ILE A 1 88 ? -4.973 -1.325 4.435 1.00 98.56 88 ILE A N 1
ATOM 711 C CA . ILE A 1 88 ? -6.323 -1.466 4.990 1.00 98.56 88 ILE A CA 1
ATOM 712 C C . ILE A 1 88 ? -6.447 -2.833 5.657 1.00 98.56 88 ILE A C 1
ATOM 714 O O . ILE A 1 88 ? -6.519 -3.865 4.990 1.00 98.56 88 ILE A O 1
ATOM 718 N N . GLY A 1 89 ? -6.516 -2.849 6.987 1.00 98.06 89 GLY A N 1
ATOM 719 C CA . GLY A 1 89 ? -6.654 -4.085 7.756 1.00 98.06 89 GLY A CA 1
ATOM 720 C C . GLY A 1 89 ? -5.471 -5.034 7.607 1.00 98.06 89 GLY A C 1
ATOM 721 O O . GLY A 1 89 ? -5.666 -6.243 7.652 1.00 98.06 89 GLY A O 1
ATOM 722 N N . CYS A 1 90 ? -4.265 -4.513 7.392 1.00 98.50 90 CYS A N 1
ATOM 723 C CA . CYS A 1 90 ? -3.061 -5.334 7.412 1.00 98.50 90 CYS A CA 1
ATOM 724 C C . CYS A 1 90 ? -2.686 -5.692 8.852 1.00 98.50 90 CYS A C 1
ATOM 726 O O . CYS A 1 90 ? -2.611 -4.821 9.719 1.00 98.50 90 CYS A O 1
ATOM 728 N N . THR A 1 91 ? -2.420 -6.972 9.091 1.00 98.38 91 THR A N 1
ATOM 729 C CA . THR A 1 91 ? -1.717 -7.451 10.290 1.00 98.38 91 THR A CA 1
ATOM 730 C C . THR A 1 91 ? -0.282 -6.912 10.329 1.00 98.38 91 THR A C 1
ATOM 732 O O . THR A 1 91 ? 0.211 -6.350 9.348 1.00 98.38 91 THR A O 1
ATOM 735 N N . GLU A 1 92 ? 0.410 -7.057 11.460 1.00 97.62 92 GLU A N 1
ATOM 736 C CA . GLU A 1 92 ? 1.804 -6.608 11.575 1.00 97.62 92 GLU A CA 1
ATOM 737 C C . GLU A 1 92 ? 2.725 -7.359 10.610 1.00 97.62 92 GLU A C 1
ATOM 739 O O . GLU A 1 92 ? 3.548 -6.741 9.933 1.00 97.62 92 GLU A O 1
ATOM 744 N N . GLU A 1 93 ? 2.506 -8.663 10.463 1.00 98.38 93 GLU A N 1
ATOM 745 C CA . GLU A 1 93 ? 3.221 -9.519 9.523 1.00 98.38 93 GLU A CA 1
ATOM 746 C C . GLU A 1 93 ? 2.958 -9.086 8.074 1.00 98.38 93 GLU A C 1
ATOM 748 O O . GLU A 1 93 ? 3.874 -9.009 7.256 1.00 98.38 93 GLU A O 1
ATOM 753 N N . GLU A 1 94 ? 1.710 -8.742 7.743 1.00 98.69 94 GLU A N 1
ATOM 754 C CA . GLU A 1 94 ? 1.355 -8.244 6.413 1.00 98.69 94 GLU A CA 1
ATOM 755 C C . GLU A 1 94 ? 1.981 -6.873 6.123 1.00 98.69 94 GLU A C 1
ATOM 757 O O . GLU A 1 94 ? 2.492 -6.663 5.024 1.00 98.69 94 GLU A O 1
ATOM 762 N N . LYS A 1 95 ? 2.013 -5.948 7.093 1.00 98.62 95 LYS A N 1
ATOM 763 C CA . LYS A 1 95 ? 2.707 -4.653 6.939 1.00 98.62 95 LYS A CA 1
ATOM 764 C C . LYS A 1 95 ? 4.192 -4.850 6.645 1.00 98.62 95 LYS A C 1
ATOM 766 O O . LYS A 1 95 ? 4.758 -4.132 5.821 1.00 98.62 95 LYS A O 1
ATOM 771 N N . GLU A 1 96 ? 4.819 -5.819 7.303 1.00 98.31 96 GLU A N 1
ATOM 772 C CA . GLU A 1 96 ? 6.230 -6.134 7.106 1.00 98.31 96 GLU A CA 1
ATOM 773 C C . GLU A 1 96 ? 6.486 -6.749 5.724 1.00 98.31 96 GLU A C 1
ATOM 775 O O . GLU A 1 96 ? 7.407 -6.317 5.030 1.00 98.31 96 GLU A O 1
ATOM 780 N N . ILE A 1 97 ? 5.612 -7.654 5.267 1.00 98.50 97 ILE A N 1
ATOM 781 C CA . ILE A 1 97 ? 5.631 -8.182 3.894 1.00 98.50 97 ILE A CA 1
ATOM 782 C C . ILE A 1 97 ? 5.515 -7.044 2.875 1.00 98.50 97 ILE A C 1
ATOM 784 O O . ILE A 1 97 ? 6.341 -6.961 1.969 1.00 98.50 97 ILE A O 1
ATOM 788 N N . VAL A 1 98 ? 4.541 -6.139 3.035 1.00 98.38 98 VAL A N 1
ATOM 789 C CA . VAL A 1 98 ? 4.379 -4.982 2.139 1.00 98.38 98 VAL A CA 1
ATOM 790 C C . VAL A 1 98 ? 5.639 -4.112 2.140 1.00 98.38 98 VAL A C 1
ATOM 792 O O . VAL A 1 98 ? 6.103 -3.701 1.075 1.00 98.38 98 VAL A O 1
ATOM 795 N N . CYS A 1 99 ? 6.219 -3.835 3.309 1.00 98.44 99 CYS A N 1
ATOM 796 C CA . CYS A 1 99 ? 7.437 -3.036 3.418 1.00 98.44 99 CYS A CA 1
ATOM 797 C C . CYS A 1 99 ? 8.616 -3.691 2.682 1.00 98.44 99 CYS A C 1
ATOM 799 O O . CYS A 1 99 ? 9.305 -3.019 1.912 1.00 98.44 99 CYS A O 1
ATOM 801 N N . GLN A 1 100 ? 8.817 -4.999 2.864 1.00 98.06 100 GLN A N 1
ATOM 802 C CA . GLN A 1 100 ? 9.853 -5.763 2.165 1.00 98.06 100 GLN A CA 1
ATOM 803 C C . GLN A 1 100 ? 9.645 -5.706 0.651 1.00 98.06 100 GLN A C 1
ATOM 805 O O . GLN A 1 100 ? 10.561 -5.319 -0.070 1.00 98.06 100 GLN A O 1
ATOM 810 N N . THR A 1 101 ? 8.422 -5.961 0.184 1.00 97.12 101 THR A N 1
ATOM 811 C CA . THR A 1 101 ? 8.044 -5.928 -1.235 1.00 97.12 101 THR A CA 1
ATOM 812 C C . THR A 1 101 ? 8.456 -4.630 -1.943 1.00 97.12 101 THR A C 1
ATOM 814 O O . THR A 1 101 ? 9.001 -4.681 -3.042 1.00 97.12 101 THR A O 1
ATOM 817 N N . HIS A 1 102 ? 8.290 -3.462 -1.313 1.00 97.38 102 HIS A N 1
ATOM 818 C CA . HIS A 1 102 ? 8.668 -2.166 -1.914 1.00 97.38 102 HIS A CA 1
ATOM 819 C C . HIS A 1 102 ? 10.149 -1.800 -1.736 1.00 97.38 102 HIS A C 1
ATOM 821 O O . HIS A 1 102 ? 10.566 -0.691 -2.071 1.00 97.38 102 HIS A O 1
ATOM 827 N N . ASN A 1 103 ? 10.952 -2.706 -1.184 1.00 98.00 103 ASN A N 1
ATOM 828 C CA . ASN A 1 103 ? 12.378 -2.514 -0.952 1.00 98.00 103 ASN A CA 1
ATOM 829 C C . ASN A 1 103 ? 13.252 -3.629 -1.556 1.00 98.00 103 ASN A C 1
ATOM 831 O O . ASN A 1 103 ? 14.476 -3.513 -1.482 1.00 98.00 103 ASN A O 1
ATOM 835 N N . GLU A 1 104 ? 12.653 -4.648 -2.185 1.00 94.88 104 GLU A N 1
ATOM 836 C CA . GLU A 1 104 ? 13.324 -5.830 -2.755 1.00 94.88 104 GLU A CA 1
ATOM 837 C C . GLU A 1 104 ? 14.296 -5.514 -3.908 1.00 94.88 104 GLU A C 1
ATOM 839 O O . GLU A 1 104 ? 15.271 -6.237 -4.099 1.00 94.88 104 GLU A O 1
ATOM 844 N N . THR A 1 105 ? 14.071 -4.440 -4.673 1.00 93.75 105 THR A N 1
ATOM 845 C CA . THR A 1 105 ? 14.882 -4.102 -5.863 1.00 93.75 105 THR A CA 1
ATOM 846 C C . THR A 1 105 ? 15.734 -2.856 -5.645 1.00 93.75 105 THR A C 1
ATOM 848 O O . THR A 1 105 ? 15.447 -2.052 -4.767 1.00 93.75 105 THR A O 1
ATOM 851 N N . GLU A 1 106 ? 16.776 -2.629 -6.446 1.00 95.25 106 GLU A N 1
ATOM 852 C CA . GLU A 1 106 ? 17.580 -1.395 -6.359 1.00 95.25 106 GLU A CA 1
ATOM 853 C C . GLU A 1 106 ? 16.833 -0.132 -6.829 1.00 95.25 106 GLU A C 1
ATOM 855 O O . GLU A 1 106 ? 17.192 0.978 -6.442 1.00 95.25 106 GLU A O 1
ATOM 860 N N . TYR A 1 107 ? 15.771 -0.298 -7.622 1.00 94.69 107 TYR A N 1
ATOM 861 C CA . TYR A 1 107 ? 15.057 0.799 -8.274 1.00 94.69 107 TYR A CA 1
ATOM 862 C C . TYR A 1 107 ? 13.911 1.387 -7.455 1.00 94.69 107 TYR A C 1
ATOM 864 O O . TYR A 1 107 ? 13.477 2.500 -7.738 1.00 94.69 107 TYR A O 1
ATOM 872 N N . MET A 1 108 ? 13.409 0.657 -6.463 1.00 96.12 108 MET A N 1
ATOM 873 C CA . MET A 1 108 ? 12.307 1.102 -5.617 1.00 96.12 108 MET A CA 1
ATOM 874 C C . MET A 1 108 ? 12.733 1.089 -4.155 1.00 96.12 108 MET A C 1
ATOM 876 O O . MET A 1 108 ? 13.360 0.134 -3.680 1.00 96.12 108 MET A O 1
ATOM 880 N N . LYS A 1 109 ? 12.403 2.163 -3.440 1.00 98.19 109 LYS A N 1
ATOM 881 C CA . LYS A 1 109 ? 12.602 2.264 -1.994 1.00 98.19 109 LYS A CA 1
ATOM 882 C C . LYS A 1 109 ? 11.359 2.854 -1.357 1.00 98.19 109 LYS A C 1
ATOM 884 O O . LYS A 1 109 ? 10.805 3.831 -1.859 1.00 98.19 109 LYS A O 1
ATOM 889 N N . GLY A 1 110 ? 10.941 2.268 -0.243 1.00 98.19 110 GLY A N 1
ATOM 890 C CA . GLY A 1 110 ? 9.757 2.704 0.481 1.00 98.19 110 GLY A CA 1
ATOM 891 C C . GLY A 1 110 ? 9.971 2.728 1.984 1.00 98.19 110 GLY A C 1
ATOM 892 O O . GLY A 1 110 ? 10.699 1.902 2.534 1.00 98.19 110 GLY A O 1
ATOM 893 N N . ILE A 1 111 ? 9.300 3.657 2.655 1.00 98.56 111 ILE A N 1
ATOM 894 C CA . ILE A 1 111 ? 9.215 3.707 4.113 1.00 98.56 111 ILE A CA 1
ATOM 895 C C . ILE A 1 111 ? 7.786 3.397 4.557 1.00 98.56 111 ILE A C 1
ATOM 897 O O . ILE A 1 111 ? 6.820 3.907 3.986 1.00 98.56 111 ILE A O 1
ATOM 901 N N . LEU A 1 112 ? 7.663 2.563 5.589 1.00 98.56 112 LEU A N 1
ATOM 902 C CA . LEU A 1 112 ? 6.395 2.288 6.256 1.00 98.56 112 LEU A CA 1
ATOM 903 C C . LEU A 1 112 ? 6.153 3.368 7.314 1.00 98.56 112 LEU A C 1
ATOM 905 O O . LEU A 1 112 ? 6.893 3.463 8.294 1.00 98.56 112 LEU A O 1
ATOM 909 N N . ILE A 1 113 ? 5.111 4.173 7.127 1.00 98.31 113 ILE A N 1
ATOM 910 C CA . ILE A 1 113 ? 4.710 5.214 8.075 1.00 98.31 113 ILE A CA 1
ATOM 911 C C . ILE A 1 113 ? 3.525 4.686 8.870 1.00 98.31 113 ILE A C 1
ATOM 913 O O . ILE A 1 113 ? 2.513 4.302 8.290 1.00 98.31 113 ILE A O 1
ATOM 917 N N . ARG A 1 114 ? 3.660 4.680 10.197 1.00 96.56 114 ARG A N 1
ATOM 918 C CA . ARG A 1 114 ? 2.647 4.198 11.144 1.00 96.56 114 ARG A CA 1
ATOM 919 C C . ARG A 1 114 ? 1.971 5.363 11.869 1.00 96.56 114 ARG A C 1
ATOM 921 O O . ARG A 1 114 ? 2.561 6.441 11.982 1.00 96.56 114 ARG A O 1
ATOM 928 N N . ARG A 1 115 ? 0.743 5.140 12.335 1.00 93.69 115 ARG A N 1
ATOM 929 C CA . ARG A 1 115 ? -0.061 6.130 13.068 1.00 93.69 115 ARG A CA 1
ATOM 930 C C . ARG A 1 115 ? 0.486 6.509 14.444 1.00 93.69 115 ARG A C 1
ATOM 932 O O . ARG A 1 115 ? 0.964 5.606 15.159 1.00 93.69 115 ARG A O 1
#